Protein AF-A0A7X6P9E7-F1 (afdb_monomer_lite)

Secondary structure (DSSP, 8-state):
--HHHHHHHH--TT-EEEETT-TTTHHHHHHHHTT-EEEE--S-HHHHHHHHHHHHTPPPHHHHHHHHHHHHTTS---------PPP-

Structure (mmCIF, N/CA/C/O backbone):
data_AF-A0A7X6P9E7-F1
#
_entry.id   AF-A0A7X6P9E7-F1
#
loop_
_atom_site.group_PDB
_atom_site.id
_atom_site.type_symbol
_atom_site.label_atom_id
_atom_site.label_alt_id
_atom_site.label_comp_id
_atom_site.label_asym_id
_atom_site.label_entity_id
_atom_site.label_seq_id
_atom_site.pdbx_PDB_ins_code
_atom_site.Cartn_x
_atom_site.Cartn_y
_atom_site.Cartn_z
_atom_site.occupancy
_atom_site.B_iso_or_equiv
_atom_site.auth_seq_id
_atom_site.auth_comp_id
_atom_site.auth_asym_id
_atom_site.auth_atom_id
_atom_site.pdbx_PDB_model_num
ATOM 1 N N . MET A 1 1 ? 7.670 11.262 -1.588 1.00 48.44 1 MET A N 1
ATOM 2 C CA . MET A 1 1 ? 6.793 12.151 -0.782 1.00 48.44 1 MET A CA 1
ATOM 3 C C . MET A 1 1 ? 5.648 12.821 -1.559 1.00 48.44 1 MET A C 1
ATOM 5 O O . MET A 1 1 ? 4.786 13.381 -0.898 1.00 48.44 1 MET A O 1
ATOM 9 N N . LYS A 1 2 ? 5.568 12.758 -2.903 1.00 60.59 2 LYS A N 1
ATOM 10 C CA . LYS A 1 2 ? 4.490 13.429 -3.664 1.00 60.59 2 LYS A CA 1
ATOM 11 C C . LYS A 1 2 ? 3.126 12.707 -3.594 1.00 60.59 2 LYS A C 1
ATOM 13 O O . LYS A 1 2 ? 2.113 13.363 -3.398 1.00 60.59 2 LYS A O 1
ATOM 18 N N . ASN A 1 3 ? 3.107 11.373 -3.620 1.00 64.06 3 ASN A N 1
ATOM 19 C CA . ASN A 1 3 ? 1.860 10.605 -3.800 1.00 64.06 3 ASN A CA 1
ATOM 20 C C . ASN A 1 3 ? 0.954 10.580 -2.553 1.00 64.06 3 ASN A C 1
ATOM 22 O O . ASN A 1 3 ? -0.264 10.560 -2.675 1.00 64.06 3 ASN A O 1
ATOM 26 N N . LYS A 1 4 ? 1.527 10.642 -1.341 1.00 77.12 4 LYS A N 1
ATOM 27 C CA . LYS A 1 4 ? 0.755 10.525 -0.088 1.00 77.12 4 LYS A CA 1
ATOM 28 C C . LYS A 1 4 ? -0.273 11.648 0.093 1.00 77.12 4 LYS A C 1
ATOM 30 O O . LYS A 1 4 ? -1.377 11.382 0.545 1.00 77.12 4 LYS A O 1
ATOM 35 N N . ARG A 1 5 ? 0.089 12.895 -0.233 1.00 79.50 5 ARG A N 1
ATOM 36 C CA . ARG A 1 5 ? -0.813 14.046 -0.056 1.00 79.50 5 ARG A CA 1
ATOM 37 C C . ARG A 1 5 ? -2.013 13.970 -0.993 1.00 79.50 5 ARG A C 1
ATOM 39 O O . ARG A 1 5 ? -3.122 14.202 -0.541 1.00 79.50 5 ARG A O 1
ATOM 46 N N . LEU A 1 6 ? -1.784 13.598 -2.251 1.00 82.75 6 LEU A N 1
ATOM 47 C CA . LEU A 1 6 ? -2.840 13.496 -3.255 1.00 82.75 6 LEU A CA 1
ATOM 48 C C . LEU A 1 6 ? -3.883 12.447 -2.859 1.00 82.75 6 LEU A C 1
ATOM 50 O O . LEU A 1 6 ? -5.062 12.758 -2.801 1.00 82.75 6 LEU A O 1
ATOM 54 N N . ILE A 1 7 ? -3.438 11.243 -2.481 1.00 82.62 7 ILE A N 1
ATOM 55 C CA . ILE A 1 7 ? -4.340 10.161 -2.055 1.00 82.62 7 ILE A CA 1
ATOM 56 C C . ILE A 1 7 ? -5.183 10.596 -0.851 1.00 82.62 7 ILE A C 1
ATOM 58 O O . ILE A 1 7 ? -6.370 10.315 -0.797 1.00 82.62 7 ILE A O 1
ATOM 62 N N . LEU A 1 8 ? -4.588 11.287 0.123 1.00 81.94 8 LEU A N 1
ATOM 63 C CA . LEU A 1 8 ? -5.303 11.684 1.337 1.00 81.94 8 LEU A CA 1
ATOM 64 C C . LEU A 1 8 ? -6.302 12.825 1.134 1.00 81.94 8 LEU A C 1
ATOM 66 O O . LEU A 1 8 ? -7.290 12.882 1.856 1.00 81.94 8 LEU A O 1
ATOM 70 N N . ILE A 1 9 ? -6.026 13.745 0.210 1.00 84.12 9 ILE A N 1
ATOM 71 C CA . ILE A 1 9 ? -6.888 14.908 -0.038 1.00 84.12 9 ILE A CA 1
ATOM 72 C C . ILE A 1 9 ? -8.021 14.540 -1.002 1.00 84.12 9 ILE A C 1
ATOM 74 O O . ILE A 1 9 ? -9.154 14.963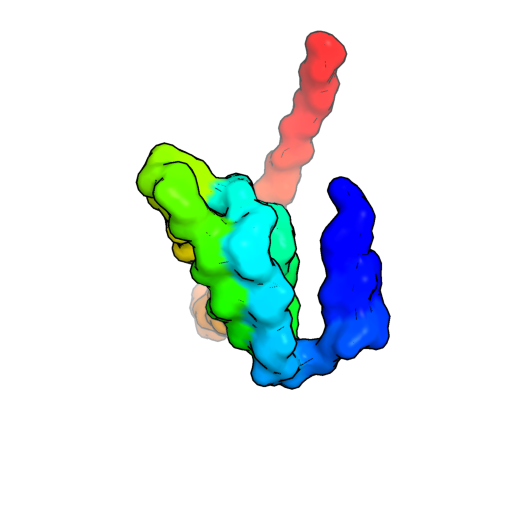 -0.800 1.00 84.12 9 ILE A O 1
ATOM 78 N N . GLU A 1 10 ? -7.724 13.724 -2.013 1.00 87.94 10 GLU A N 1
ATOM 79 C CA . GLU A 1 10 ? -8.634 13.448 -3.131 1.00 87.94 10 GLU A CA 1
ATOM 80 C C . GLU A 1 10 ? -9.429 12.140 -2.977 1.00 87.94 10 GLU A C 1
ATOM 82 O O . GLU A 1 10 ? -10.136 11.745 -3.899 1.00 87.94 10 GLU A O 1
ATOM 87 N N . SER A 1 11 ? -9.312 11.423 -1.852 1.00 90.50 11 SER A N 1
ATOM 88 C CA . SER A 1 11 ? -10.062 10.175 -1.649 1.00 90.50 11 SER A CA 1
ATOM 89 C C . SER A 1 11 ? -10.369 9.872 -0.185 1.00 90.50 11 SER A C 1
ATOM 91 O O . SER A 1 11 ? -9.653 10.272 0.736 1.00 90.50 11 SER A O 1
ATOM 93 N N . LYS A 1 12 ? -11.447 9.123 0.030 1.00 92.06 12 LYS A N 1
ATOM 94 C CA . LYS A 1 12 ? -11.952 8.700 1.337 1.00 92.06 12 LYS A CA 1
ATOM 95 C C . LYS A 1 12 ? -11.538 7.265 1.647 1.00 92.06 12 LYS A C 1
ATOM 97 O O . LYS A 1 12 ? -10.904 6.579 0.850 1.00 92.06 12 LYS A O 1
ATOM 102 N N . GLU A 1 13 ? -11.784 6.826 2.873 1.00 91.88 13 GLU A N 1
ATOM 103 C CA . GLU A 1 13 ? -11.702 5.401 3.211 1.00 91.88 13 GLU A CA 1
ATOM 104 C C . GLU A 1 13 ? -12.657 4.589 2.320 1.00 91.88 13 GLU A C 1
ATOM 106 O O . GLU A 1 13 ? -13.747 5.059 1.998 1.00 91.88 13 GLU A O 1
ATOM 111 N N . GLY A 1 14 ? -12.227 3.403 1.883 1.00 92.62 14 GLY A N 1
ATOM 112 C CA . GLY A 1 14 ? -12.988 2.545 0.971 1.00 92.62 14 GLY A CA 1
ATOM 113 C C . GLY A 1 14 ? -12.918 2.923 -0.515 1.00 92.62 14 GLY A C 1
ATOM 114 O O . GLY A 1 14 ? -13.226 2.076 -1.354 1.00 92.62 14 GLY A O 1
ATOM 115 N N . ASP A 1 15 ? -12.462 4.130 -0.867 1.00 96.12 15 ASP A N 1
ATOM 116 C CA . ASP A 1 15 ? -12.287 4.517 -2.272 1.00 96.12 15 ASP A CA 1
ATOM 117 C C . ASP A 1 15 ? -11.212 3.665 -2.965 1.00 96.12 15 ASP A C 1
ATOM 119 O O . ASP A 1 15 ? -10.289 3.132 -2.337 1.00 96.12 15 ASP A O 1
ATOM 123 N N . THR A 1 16 ? -11.328 3.554 -4.290 1.00 95.88 16 THR A N 1
ATOM 124 C CA . THR A 1 16 ? -10.386 2.803 -5.128 1.00 95.88 16 THR A CA 1
ATOM 125 C C . THR A 1 16 ? -9.338 3.723 -5.743 1.00 95.88 16 THR A C 1
ATOM 127 O O . THR A 1 16 ? -9.666 4.687 -6.430 1.00 95.88 16 THR A O 1
ATOM 130 N N . ILE A 1 17 ? -8.067 3.382 -5.541 1.00 94.75 17 ILE A N 1
ATOM 131 C CA . ILE A 1 17 ? -6.910 4.032 -6.155 1.00 94.75 17 ILE A CA 1
ATOM 132 C C . ILE A 1 17 ? -6.338 3.114 -7.234 1.00 94.75 17 ILE A C 1
ATOM 134 O O . ILE A 1 17 ? -6.021 1.957 -6.956 1.00 94.75 17 ILE A O 1
ATOM 138 N N . ILE A 1 18 ? -6.166 3.648 -8.444 1.00 95.50 18 ILE A N 1
ATOM 139 C CA . ILE A 1 18 ? -5.567 2.936 -9.577 1.00 95.50 18 ILE A CA 1
ATOM 140 C C . ILE A 1 18 ? -4.222 3.580 -9.919 1.00 95.50 18 ILE A C 1
ATOM 142 O O . ILE A 1 18 ? -4.148 4.796 -10.094 1.00 95.50 18 ILE A O 1
ATOM 146 N N . ASP A 1 19 ? -3.169 2.770 -10.026 1.00 94.81 19 ASP A N 1
ATOM 147 C CA . ASP A 1 19 ? -1.826 3.201 -10.431 1.00 94.81 19 ASP A CA 1
ATOM 148 C C . ASP A 1 19 ? -1.301 2.290 -11.559 1.00 94.81 19 ASP A C 1
ATOM 150 O O . ASP A 1 19 ? -0.873 1.165 -11.287 1.00 94.81 19 ASP A O 1
ATOM 154 N N . PRO A 1 20 ? -1.365 2.723 -12.834 1.00 94.69 20 PRO A N 1
ATOM 155 C CA . PRO A 1 20 ? -0.986 1.886 -13.973 1.00 94.69 20 PRO A CA 1
ATOM 156 C C . PRO A 1 20 ? 0.532 1.713 -14.145 1.00 94.69 20 PRO A C 1
ATOM 158 O O . PRO A 1 20 ? 0.950 0.964 -15.022 1.00 94.69 20 PRO A O 1
ATOM 161 N N . PHE A 1 21 ? 1.345 2.409 -13.342 1.00 94.50 21 PHE A N 1
ATOM 162 C CA . PHE A 1 21 ? 2.808 2.339 -13.364 1.00 94.50 21 PHE A CA 1
ATOM 163 C C . PHE A 1 21 ? 3.326 2.262 -11.926 1.00 94.50 21 PHE A C 1
ATOM 165 O O . PHE A 1 21 ? 4.073 3.130 -11.461 1.00 94.50 21 PHE A O 1
ATOM 172 N N . MET A 1 22 ? 2.855 1.258 -11.180 1.00 94.88 22 MET A N 1
ATOM 173 C CA . MET A 1 22 ? 3.006 1.261 -9.725 1.00 94.88 22 MET A CA 1
ATOM 174 C C . MET A 1 22 ? 4.467 1.171 -9.265 1.00 94.88 22 MET A C 1
ATOM 176 O O . MET A 1 22 ? 4.770 1.594 -8.140 1.00 94.88 22 MET A O 1
ATOM 180 N N . GLY A 1 23 ? 5.376 0.638 -10.091 1.00 94.38 23 GLY A N 1
ATOM 181 C CA . GLY A 1 23 ? 6.772 0.409 -9.742 1.00 94.38 23 GLY A CA 1
ATOM 182 C C . GLY A 1 23 ? 6.872 -0.339 -8.419 1.00 94.38 23 GLY A C 1
ATOM 183 O O . GLY A 1 23 ? 6.178 -1.312 -8.162 1.00 94.38 23 GLY A O 1
ATOM 184 N N . SER A 1 24 ? 7.656 0.201 -7.487 1.00 93.75 24 SER A N 1
ATOM 185 C CA . SER A 1 24 ? 7.793 -0.353 -6.130 1.00 93.75 24 SER A CA 1
ATOM 186 C C . SER A 1 24 ? 6.572 -0.146 -5.197 1.00 93.75 24 SER A C 1
ATOM 188 O O . SER A 1 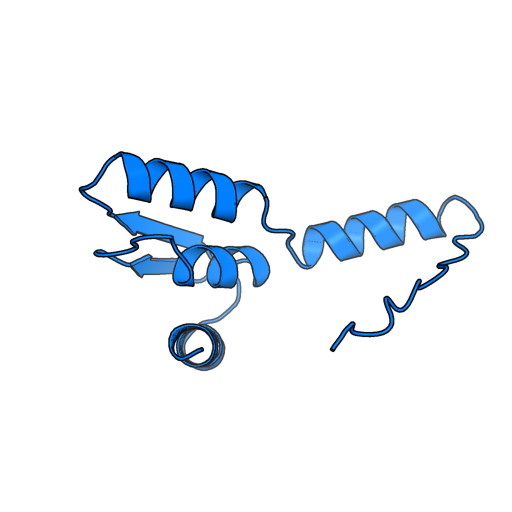24 ? 6.643 -0.444 -4.004 1.00 93.75 24 SER A O 1
ATOM 190 N N . SER A 1 25 ? 5.474 0.412 -5.710 1.00 94.38 25 SER A N 1
ATOM 191 C CA . SER A 1 25 ? 4.175 0.631 -5.060 1.00 94.38 25 SER A CA 1
ATOM 192 C C . SER A 1 25 ? 4.184 1.469 -3.775 1.00 94.38 25 SER A C 1
ATOM 194 O O . SER A 1 25 ? 3.623 1.122 -2.733 1.00 94.38 25 SER A O 1
ATOM 196 N N . ALA A 1 26 ? 4.785 2.661 -3.840 1.00 94.12 26 ALA A N 1
ATOM 197 C CA . ALA A 1 26 ? 4.605 3.660 -2.780 1.00 94.12 26 ALA A CA 1
ATOM 198 C C . ALA A 1 26 ? 3.131 4.094 -2.636 1.00 94.12 26 ALA A C 1
ATOM 200 O O . ALA A 1 26 ? 2.678 4.357 -1.521 1.00 94.12 26 ALA A O 1
ATOM 201 N N . THR A 1 27 ? 2.396 4.148 -3.752 1.00 94.69 27 THR A N 1
ATOM 202 C CA . THR A 1 27 ? 0.960 4.455 -3.808 1.00 94.69 27 THR A CA 1
ATOM 203 C C . THR A 1 27 ? 0.141 3.377 -3.091 1.00 94.69 27 THR A C 1
ATOM 205 O O . THR A 1 27 ? -0.639 3.712 -2.201 1.00 94.69 27 THR A O 1
ATOM 208 N N . GLY A 1 28 ? 0.378 2.092 -3.385 1.00 95.50 28 GLY A N 1
ATOM 209 C CA . GLY A 1 28 ? -0.358 0.981 -2.773 1.00 95.50 28 GLY A CA 1
ATOM 210 C C . GLY A 1 28 ? -0.111 0.825 -1.277 1.00 95.50 28 G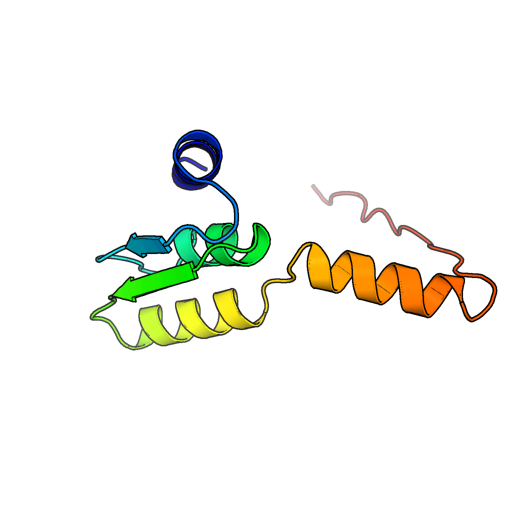LY A C 1
ATOM 211 O O . GLY A 1 28 ? -1.047 0.561 -0.526 1.00 95.50 28 GLY A O 1
ATOM 212 N N . VAL A 1 29 ? 1.117 1.085 -0.810 1.00 95.50 29 VAL A N 1
ATOM 213 C CA . VAL A 1 29 ? 1.426 1.132 0.631 1.00 95.50 29 VAL A CA 1
ATOM 214 C C . VAL A 1 29 ? 0.591 2.204 1.339 1.00 95.50 29 VAL A C 1
ATOM 216 O O . VAL A 1 29 ? 0.015 1.947 2.393 1.00 95.50 29 VAL A O 1
ATOM 219 N N . VAL A 1 30 ? 0.491 3.409 0.769 1.00 94.00 30 VAL A N 1
ATOM 220 C CA . VAL A 1 30 ? -0.327 4.479 1.363 1.00 94.00 30 VAL A CA 1
ATOM 221 C C . VAL A 1 30 ? -1.810 4.119 1.310 1.00 94.00 30 VAL A C 1
ATOM 223 O O . VAL A 1 30 ? -2.493 4.272 2.317 1.00 94.00 30 VAL A O 1
ATOM 226 N N . ALA A 1 31 ? -2.300 3.622 0.173 1.00 94.56 31 ALA A N 1
ATOM 227 C CA . ALA A 1 31 ? -3.696 3.228 0.019 1.00 94.56 31 ALA A CA 1
ATOM 228 C C . ALA A 1 31 ? -4.099 2.174 1.063 1.00 94.56 31 ALA A C 1
ATOM 230 O O . ALA A 1 31 ? -5.049 2.399 1.811 1.00 94.56 31 ALA A O 1
ATOM 231 N N . LYS A 1 32 ? -3.318 1.094 1.210 1.00 94.50 32 LYS A N 1
ATOM 232 C CA . LYS A 1 32 ? -3.585 0.052 2.209 1.00 94.50 32 LYS A CA 1
ATOM 233 C C . LYS A 1 32 ? -3.540 0.586 3.640 1.00 94.50 32 LYS A C 1
ATOM 235 O O . LYS A 1 32 ? -4.407 0.246 4.433 1.00 94.50 32 LYS A O 1
ATOM 240 N N . HIS A 1 33 ? -2.559 1.427 3.974 1.00 93.44 33 HIS A N 1
ATOM 241 C CA . HIS A 1 33 ? -2.445 1.990 5.322 1.00 93.44 33 HIS A CA 1
ATOM 242 C C . HIS A 1 33 ? -3.697 2.777 5.745 1.00 93.44 33 HIS A C 1
ATOM 244 O O . HIS A 1 33 ? -4.101 2.688 6.900 1.00 93.44 33 HIS A O 1
ATOM 250 N N . PHE A 1 34 ? -4.320 3.489 4.800 1.00 92.69 34 PHE A N 1
ATOM 251 C CA . PHE A 1 34 ? -5.532 4.291 5.009 1.00 92.69 34 PHE A CA 1
ATOM 252 C C . PHE A 1 34 ? -6.809 3.603 4.500 1.00 92.69 34 PHE A C 1
ATOM 254 O O . PHE A 1 34 ? -7.721 4.292 4.029 1.00 92.69 34 PHE A O 1
ATOM 261 N N . ASN A 1 35 ? -6.843 2.265 4.544 1.00 93.56 35 ASN A N 1
ATOM 262 C CA . ASN A 1 35 ? -8.007 1.424 4.239 1.00 93.56 35 ASN A CA 1
ATOM 263 C C . ASN A 1 35 ? -8.691 1.757 2.898 1.00 93.56 35 ASN A C 1
ATOM 265 O O . ASN A 1 35 ? -9.916 1.784 2.783 1.00 93.56 35 ASN A O 1
ATOM 269 N N . LYS A 1 36 ? -7.895 2.048 1.868 1.00 94.31 36 LYS A N 1
ATOM 270 C CA . LYS A 1 36 ? -8.357 2.223 0.485 1.00 94.31 36 LYS A CA 1
ATOM 271 C C . LYS A 1 36 ? -8.113 0.955 -0.311 1.00 94.31 36 LYS A C 1
ATOM 273 O O . LYS A 1 36 ? -7.155 0.221 -0.055 1.00 94.31 36 LYS A O 1
ATOM 278 N N . ILE A 1 37 ? -8.950 0.733 -1.316 1.00 95.19 37 ILE A N 1
ATOM 279 C CA . ILE A 1 37 ? -8.744 -0.332 -2.294 1.00 95.19 37 ILE A CA 1
ATOM 280 C C . ILE A 1 37 ? -7.654 0.139 -3.261 1.00 95.19 37 ILE A C 1
ATOM 282 O O . ILE A 1 37 ? -7.671 1.283 -3.712 1.00 95.19 37 ILE A O 1
ATOM 286 N N . PHE A 1 38 ? -6.687 -0.721 -3.572 1.00 96.38 38 PHE A N 1
ATOM 287 C CA . PHE A 1 38 ? -5.591 -0.395 -4.484 1.00 96.38 38 PHE A CA 1
ATOM 288 C C . PHE A 1 38 ? -5.532 -1.386 -5.642 1.00 96.38 38 PHE A C 1
ATOM 290 O O . PHE A 1 38 ? -5.516 -2.595 -5.420 1.00 96.38 38 PHE A O 1
ATOM 297 N N . ILE A 1 39 ? -5.449 -0.861 -6.863 1.00 97.44 39 ILE A N 1
ATOM 298 C CA . ILE A 1 39 ? -5.220 -1.624 -8.090 1.00 97.44 39 ILE A CA 1
ATOM 299 C C . ILE A 1 39 ? -3.955 -1.065 -8.741 1.00 97.44 39 ILE A C 1
ATOM 301 O O . ILE A 1 39 ? -3.937 0.072 -9.208 1.00 97.44 39 ILE A O 1
ATOM 305 N N . GLY A 1 40 ? -2.889 -1.859 -8.748 1.00 96.31 40 GLY A N 1
ATOM 306 C CA . GLY A 1 40 ? -1.610 -1.492 -9.347 1.00 96.31 40 GLY A CA 1
ATOM 307 C C . GLY A 1 40 ? -1.284 -2.379 -10.540 1.00 96.31 40 GLY A C 1
ATOM 308 O O . GLY A 1 40 ? -1.505 -3.587 -10.477 1.00 96.31 40 GLY A O 1
ATOM 309 N N . ILE A 1 41 ? -0.754 -1.780 -11.605 1.00 97.62 41 ILE A N 1
ATOM 310 C CA . ILE A 1 41 ? -0.229 -2.498 -12.771 1.00 97.62 41 ILE A CA 1
ATOM 311 C C . ILE A 1 41 ? 1.270 -2.210 -12.852 1.00 97.62 41 ILE A C 1
ATOM 313 O O . ILE A 1 41 ? 1.695 -1.061 -12.729 1.00 97.62 41 ILE A O 1
ATOM 317 N N . GLU A 1 42 ? 2.059 -3.266 -13.016 1.00 97.50 42 GLU A N 1
ATOM 318 C CA . GLU A 1 42 ? 3.496 -3.203 -13.264 1.00 97.50 42 GLU A CA 1
ATOM 319 C C . GLU A 1 42 ? 3.845 -4.287 -14.280 1.00 97.50 42 GLU A C 1
ATOM 321 O O . GLU A 1 42 ? 3.291 -5.384 -14.216 1.00 97.50 42 GLU A O 1
ATOM 326 N N . ILE A 1 43 ? 4.702 -3.949 -15.239 1.00 97.56 43 ILE A N 1
ATOM 327 C CA . ILE A 1 43 ? 5.098 -4.849 -16.328 1.00 97.56 43 ILE A CA 1
ATOM 328 C C . ILE A 1 43 ? 6.379 -5.611 -15.997 1.00 97.56 43 ILE A C 1
ATOM 330 O O . ILE A 1 43 ? 6.638 -6.650 -16.594 1.00 97.56 43 ILE A O 1
ATOM 334 N N . ASP A 1 44 ? 7.190 -5.069 -15.091 1.00 97.69 44 ASP A N 1
ATOM 335 C CA . ASP A 1 44 ? 8.426 -5.687 -14.642 1.00 97.69 44 ASP A CA 1
ATOM 336 C C . ASP A 1 44 ? 8.163 -6.594 -13.431 1.00 97.69 44 ASP A C 1
ATOM 338 O O . ASP A 1 44 ? 7.716 -6.141 -12.372 1.00 97.69 44 ASP A O 1
ATOM 342 N N . ASP A 1 45 ? 8.446 -7.887 -13.591 1.00 97.56 45 ASP A N 1
ATOM 343 C CA . ASP A 1 45 ? 8.163 -8.907 -12.578 1.00 97.56 45 ASP A CA 1
ATOM 344 C C . ASP A 1 45 ? 8.920 -8.659 -11.261 1.00 97.56 45 ASP A C 1
ATOM 346 O O . ASP A 1 45 ? 8.373 -8.876 -10.175 1.00 97.56 45 ASP A O 1
ATOM 350 N N . GLU A 1 46 ? 10.157 -8.152 -11.322 1.00 97.25 46 GLU A N 1
ATOM 351 C CA . GLU A 1 46 ? 10.951 -7.864 -10.125 1.00 97.25 46 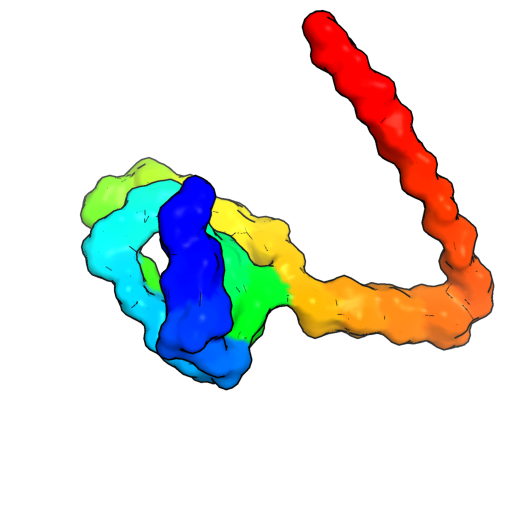GLU A CA 1
ATOM 352 C C . GLU A 1 46 ? 10.310 -6.722 -9.326 1.00 97.25 46 GLU A C 1
ATOM 354 O O . GLU A 1 46 ? 10.111 -6.825 -8.107 1.00 97.25 46 GLU A O 1
ATOM 359 N N . TYR A 1 47 ? 9.916 -5.643 -10.007 1.00 96.56 47 TYR A N 1
ATOM 360 C CA . TYR A 1 47 ? 9.201 -4.545 -9.362 1.00 96.56 47 TYR A CA 1
ATOM 361 C C . TYR A 1 47 ? 7.826 -4.970 -8.845 1.00 96.56 47 TYR A C 1
ATOM 363 O O . TYR A 1 47 ? 7.453 -4.555 -7.740 1.00 96.56 47 TYR A O 1
ATOM 371 N N . PHE A 1 48 ? 7.106 -5.825 -9.576 1.00 97.50 48 PHE A N 1
ATOM 372 C CA . PHE A 1 48 ? 5.819 -6.372 -9.150 1.00 97.50 48 PHE A CA 1
ATOM 373 C C . PHE A 1 48 ? 5.946 -7.167 -7.842 1.00 97.50 48 PHE A C 1
ATOM 375 O O . PHE A 1 48 ? 5.219 -6.904 -6.878 1.00 97.50 48 PHE A O 1
ATOM 382 N N . GLU A 1 49 ? 6.925 -8.068 -7.745 1.00 97.75 49 GLU A N 1
ATOM 383 C CA . GLU A 1 49 ? 7.179 -8.830 -6.522 1.00 97.75 49 GLU A CA 1
ATOM 384 C C . GLU A 1 49 ? 7.554 -7.934 -5.334 1.00 97.75 49 GLU A C 1
ATOM 386 O O . GLU A 1 49 ? 7.095 -8.140 -4.202 1.00 97.75 49 GLU A O 1
ATOM 391 N N . ILE A 1 50 ? 8.412 -6.934 -5.567 1.00 97.25 50 ILE A N 1
ATOM 392 C CA . ILE A 1 50 ? 8.807 -5.965 -4.539 1.00 97.25 50 ILE A CA 1
ATOM 393 C C . ILE A 1 50 ? 7.577 -5.192 -4.052 1.00 97.25 50 ILE A C 1
ATOM 395 O O . ILE A 1 50 ? 7.397 -5.018 -2.841 1.00 97.25 50 ILE A O 1
ATOM 399 N N . ALA A 1 51 ? 6.727 -4.737 -4.973 1.00 96.88 51 ALA A N 1
ATOM 400 C CA . ALA A 1 51 ? 5.485 -4.043 -4.666 1.00 96.88 51 ALA A CA 1
ATOM 401 C C . ALA A 1 51 ? 4.544 -4.905 -3.820 1.00 96.88 51 ALA A C 1
ATOM 403 O O . ALA A 1 51 ? 4.106 -4.447 -2.761 1.00 96.88 51 ALA A O 1
ATOM 404 N N . GLN A 1 52 ? 4.284 -6.153 -4.224 1.00 97.19 52 GLN A N 1
ATOM 405 C CA . GLN A 1 52 ? 3.427 -7.074 -3.472 1.00 97.19 52 GLN A CA 1
ATOM 406 C C . GLN A 1 52 ? 3.933 -7.272 -2.043 1.00 97.19 52 GLN A C 1
ATOM 408 O O . GLN A 1 52 ? 3.204 -6.994 -1.090 1.00 97.19 52 GLN A O 1
ATOM 413 N N . LYS A 1 53 ? 5.215 -7.627 -1.875 1.00 97.31 53 LYS A N 1
ATOM 414 C CA . LYS A 1 53 ? 5.834 -7.829 -0.551 1.00 97.31 53 LYS A CA 1
ATOM 415 C C . LYS A 1 53 ? 5.711 -6.583 0.332 1.00 97.31 53 LYS A C 1
ATOM 417 O O . LYS A 1 53 ? 5.529 -6.690 1.547 1.00 97.31 53 LYS A O 1
ATOM 422 N N . ARG A 1 54 ? 5.825 -5.384 -0.251 1.00 96.81 54 ARG A N 1
ATOM 423 C CA . ARG A 1 54 ? 5.677 -4.111 0.475 1.00 96.81 54 ARG A CA 1
ATOM 424 C C . ARG A 1 54 ? 4.237 -3.849 0.898 1.00 96.81 54 ARG A C 1
ATOM 426 O O . ARG A 1 54 ? 4.013 -3.463 2.046 1.00 96.81 54 ARG A O 1
ATOM 433 N N . ILE A 1 55 ? 3.273 -4.059 0.004 1.00 95.69 55 ILE A N 1
ATOM 434 C CA . ILE A 1 55 ? 1.851 -3.898 0.316 1.00 95.69 55 ILE A CA 1
ATOM 435 C C . ILE A 1 55 ? 1.454 -4.913 1.392 1.00 95.69 55 ILE A C 1
ATOM 437 O O . ILE A 1 55 ? 0.889 -4.531 2.411 1.00 95.69 55 ILE A O 1
ATOM 441 N N . GLU A 1 56 ? 1.798 -6.190 1.247 1.00 94.69 56 GLU A N 1
ATOM 442 C CA . GLU A 1 56 ? 1.473 -7.245 2.217 1.00 94.69 56 GLU A CA 1
ATOM 443 C C . GLU A 1 56 ? 1.964 -6.919 3.629 1.00 94.69 56 GLU A C 1
ATOM 445 O O . GLU A 1 56 ? 1.177 -6.981 4.573 1.00 94.69 56 GLU A O 1
ATOM 450 N N . LYS A 1 57 ? 3.213 -6.454 3.759 1.00 95.00 57 LYS A N 1
ATOM 451 C CA . LYS A 1 57 ? 3.821 -6.057 5.042 1.00 95.00 57 LYS A CA 1
ATOM 452 C C . LYS A 1 57 ? 3.290 -4.744 5.626 1.00 95.00 57 LYS A C 1
ATOM 454 O O . LYS A 1 57 ? 3.674 -4.378 6.736 1.00 95.00 57 LYS A O 1
ATOM 459 N N . THR A 1 58 ? 2.460 -4.005 4.896 1.00 94.69 58 THR A N 1
ATOM 460 C CA . THR A 1 58 ? 1.906 -2.737 5.379 1.00 94.69 58 THR A CA 1
ATOM 461 C C . THR A 1 58 ? 0.828 -2.993 6.428 1.00 94.69 58 THR A C 1
ATOM 463 O O . THR A 1 58 ? -0.159 -3.675 6.153 1.00 94.69 58 THR A O 1
ATOM 466 N N . LEU A 1 59 ? 1.010 -2.409 7.613 1.00 90.69 59 LEU A N 1
ATOM 467 C CA . LEU A 1 59 ? 0.010 -2.392 8.678 1.00 90.69 59 LEU A CA 1
ATOM 468 C C . LEU A 1 59 ? -1.070 -1.348 8.381 1.00 90.69 59 LEU A C 1
ATOM 470 O O . LEU A 1 59 ? -0.758 -0.223 7.976 1.00 90.69 59 LEU A O 1
ATOM 474 N N . THR A 1 60 ? -2.322 -1.718 8.625 1.00 90.12 60 THR A N 1
ATOM 475 C CA . THR A 1 60 ? -3.469 -0.803 8.570 1.00 90.12 60 THR A CA 1
ATOM 476 C C . THR A 1 60 ? -3.727 -0.171 9.937 1.00 90.12 60 THR A C 1
ATOM 478 O O . THR A 1 60 ? -3.314 -0.711 10.968 1.00 90.12 60 THR A O 1
ATOM 481 N N . GLU A 1 61 ? -4.438 0.957 9.968 1.00 84.88 61 GLU A N 1
ATOM 482 C CA . GLU A 1 61 ? -4.918 1.550 11.226 1.00 84.88 61 GLU A CA 1
ATOM 483 C C . GLU A 1 61 ? -5.818 0.575 11.999 1.00 84.88 61 GLU A C 1
ATOM 485 O O . GLU A 1 61 ? -5.692 0.448 13.216 1.00 84.88 61 GLU A O 1
ATOM 490 N N . GLN A 1 62 ? -6.640 -0.199 11.286 1.00 84.06 62 GLN A N 1
ATOM 491 C CA . GLN A 1 62 ? -7.504 -1.228 11.867 1.00 84.06 62 GLN A CA 1
ATOM 492 C C . GLN A 1 62 ? -6.692 -2.324 12.566 1.00 84.06 62 GLN A C 1
ATOM 494 O O . GLN A 1 62 ? -7.024 -2.699 13.686 1.00 84.06 62 GLN A O 1
ATOM 499 N N . ASN A 1 63 ? -5.586 -2.788 11.968 1.00 86.12 63 ASN A N 1
ATOM 500 C CA . ASN A 1 63 ? -4.720 -3.780 12.614 1.00 86.12 63 ASN A CA 1
ATOM 501 C C . ASN A 1 63 ? -4.100 -3.243 13.909 1.00 86.12 63 ASN A C 1
ATOM 503 O O . ASN A 1 63 ? -3.938 -3.998 14.867 1.00 86.12 63 ASN A O 1
ATOM 507 N N . LEU A 1 64 ? -3.736 -1.956 13.944 1.00 85.62 64 LEU A N 1
ATOM 508 C CA . LEU A 1 64 ? -3.220 -1.323 15.159 1.00 85.62 64 LEU A CA 1
ATOM 509 C C . LEU A 1 64 ? -4.305 -1.218 16.233 1.00 85.62 64 LEU A C 1
ATOM 511 O O . LEU A 1 64 ? -4.033 -1.551 17.384 1.00 85.62 64 LEU A O 1
ATOM 515 N N . ILE A 1 65 ? -5.511 -0.779 15.868 1.00 86.44 65 ILE A N 1
ATOM 516 C CA . ILE A 1 65 ? -6.644 -0.663 16.795 1.00 86.44 65 ILE A CA 1
ATOM 517 C C . ILE A 1 65 ? -6.995 -2.037 17.372 1.00 86.44 65 ILE A C 1
ATOM 519 O O . ILE A 1 65 ? -6.996 -2.197 18.587 1.00 86.44 65 ILE A O 1
ATOM 523 N N . GLU A 1 66 ? -7.170 -3.048 16.522 1.00 86.56 66 GLU A N 1
ATOM 524 C CA . GLU A 1 66 ? -7.474 -4.419 16.940 1.00 86.56 66 GLU A CA 1
ATOM 525 C C . GLU A 1 66 ? -6.389 -4.983 17.871 1.00 86.56 66 GLU A C 1
ATOM 527 O O . GLU A 1 66 ? -6.684 -5.631 18.878 1.00 86.56 66 GLU A O 1
ATOM 532 N N . PHE A 1 67 ? -5.113 -4.723 17.564 1.00 85.81 67 PHE A N 1
ATOM 533 C CA . PHE A 1 67 ? -4.010 -5.108 18.437 1.00 85.81 67 PHE A CA 1
ATOM 534 C C . PHE A 1 67 ? -4.118 -4.432 19.808 1.00 85.81 67 PHE A C 1
ATOM 536 O O . PHE A 1 67 ? -3.982 -5.112 20.828 1.00 85.81 67 PHE A O 1
ATOM 543 N N . LEU A 1 68 ? -4.373 -3.120 19.848 1.00 84.31 68 LEU A N 1
ATOM 544 C CA . LEU A 1 68 ? -4.510 -2.349 21.085 1.00 84.31 68 LEU A CA 1
ATOM 545 C C . LEU A 1 68 ? -5.712 -2.808 21.919 1.00 84.31 68 LEU A C 1
ATOM 547 O O . LEU A 1 68 ? -5.574 -2.995 23.122 1.00 84.31 68 LEU A O 1
ATOM 551 N N . GLU A 1 69 ? -6.861 -3.061 21.298 1.00 84.25 69 GLU A N 1
ATOM 552 C CA . GLU A 1 69 ? -8.063 -3.561 21.976 1.00 84.25 69 GLU A CA 1
ATOM 553 C C . GLU A 1 69 ? -7.831 -4.941 22.604 1.00 84.25 69 GLU A C 1
ATOM 555 O O . GLU A 1 69 ? -8.095 -5.152 23.789 1.00 84.25 69 GLU A O 1
ATOM 560 N N . LYS A 1 70 ? -7.244 -5.881 21.853 1.00 80.12 70 LYS A N 1
ATOM 561 C CA . LYS A 1 70 ? -6.912 -7.221 22.374 1.00 80.12 70 LYS A CA 1
ATOM 562 C C . LYS A 1 70 ? -5.934 -7.175 23.541 1.00 80.12 70 LYS A C 1
ATOM 564 O O . LYS A 1 70 ? -5.930 -8.065 24.392 1.00 80.12 70 LYS A O 1
ATOM 569 N N . SER A 1 71 ? -5.065 -6.175 23.559 1.00 75.50 71 SER A N 1
ATOM 570 C CA . SER A 1 71 ? -4.005 -6.064 24.548 1.00 75.50 71 SER A CA 1
ATOM 571 C C . SER A 1 71 ? -4.425 -5.249 25.783 1.00 75.50 71 SER A C 1
ATOM 573 O O . SER A 1 71 ? -3.900 -5.503 26.866 1.00 75.50 71 SER A O 1
ATOM 575 N N . THR A 1 72 ? -5.432 -4.369 25.689 1.00 70.50 72 THR A N 1
ATOM 576 C CA . THR A 1 72 ? -6.063 -3.716 26.855 1.00 70.50 72 THR A CA 1
ATOM 577 C C . THR A 1 72 ? -7.008 -4.651 27.616 1.00 70.50 72 THR A C 1
ATOM 579 O O . THR A 1 72 ? -7.012 -4.626 28.845 1.00 70.50 72 THR A O 1
ATOM 582 N N . LEU A 1 73 ? -7.731 -5.537 26.919 1.00 65.81 73 LEU A N 1
ATOM 583 C CA . LEU A 1 73 ? -8.601 -6.564 27.522 1.00 65.81 73 LEU A CA 1
ATOM 584 C C . LEU A 1 73 ? -7.847 -7.604 28.374 1.00 65.81 73 LEU A C 1
ATOM 586 O O . LEU A 1 73 ? -8.433 -8.195 29.277 1.00 65.81 73 LEU A O 1
ATOM 590 N N . ASN A 1 74 ? -6.549 -7.807 28.130 1.00 61.38 74 ASN A N 1
ATOM 591 C CA . ASN A 1 74 ? -5.726 -8.818 28.808 1.00 61.38 74 ASN A CA 1
ATOM 592 C C . ASN A 1 74 ? -4.854 -8.264 29.956 1.00 61.38 74 ASN A C 1
ATOM 594 O O . ASN A 1 74 ? -3.898 -8.911 30.371 1.00 61.38 74 ASN A O 1
ATOM 598 N N . ASN A 1 75 ? -5.215 -7.094 30.498 1.00 54.25 75 ASN A N 1
ATOM 599 C CA . ASN A 1 75 ? -4.596 -6.429 31.650 1.00 54.25 75 ASN A CA 1
ATOM 600 C C . ASN A 1 75 ? -3.074 -6.171 31.536 1.00 54.25 75 ASN A C 1
ATOM 602 O O . ASN A 1 75 ? -2.228 -6.984 31.899 1.00 54.25 75 ASN A O 1
ATOM 606 N N . THR A 1 76 ? -2.757 -4.910 31.216 1.00 55.47 76 THR A N 1
ATOM 607 C CA . THR A 1 76 ? -1.446 -4.228 31.286 1.00 55.47 76 THR A CA 1
ATOM 608 C C . THR A 1 76 ? -0.521 -4.419 30.083 1.00 55.47 76 THR A C 1
ATOM 610 O O . THR A 1 76 ? 0.287 -5.342 30.018 1.00 55.47 76 THR A O 1
ATOM 613 N N . ILE A 1 77 ? -0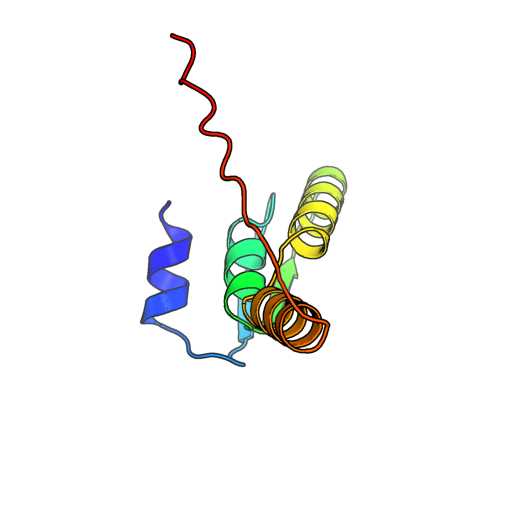.525 -3.431 29.185 1.00 61.97 77 ILE A N 1
ATOM 614 C CA . ILE A 1 77 ? 0.547 -3.244 28.202 1.00 61.97 77 ILE A CA 1
ATOM 615 C C . ILE A 1 77 ? 1.477 -2.159 28.724 1.00 61.97 77 ILE A C 1
ATOM 617 O O . ILE A 1 77 ? 1.095 -0.993 28.820 1.00 61.97 77 ILE A O 1
ATOM 621 N N . GLN A 1 78 ? 2.719 -2.519 29.030 1.00 59.09 78 GLN A N 1
ATOM 622 C CA . GLN A 1 78 ? 3.777 -1.531 29.208 1.00 59.09 78 GLN A CA 1
ATOM 623 C C . GLN A 1 78 ? 4.528 -1.371 27.884 1.00 59.09 78 GLN A C 1
ATOM 625 O O . GLN A 1 78 ? 5.356 -2.205 27.517 1.00 59.09 78 GLN A O 1
ATOM 630 N N . PHE A 1 79 ? 4.249 -0.296 27.146 1.00 63.72 79 PHE A N 1
ATOM 631 C CA . PHE A 1 79 ? 5.023 0.042 25.954 1.00 63.72 79 PHE A CA 1
ATOM 632 C C . PHE A 1 79 ? 6.358 0.681 26.357 1.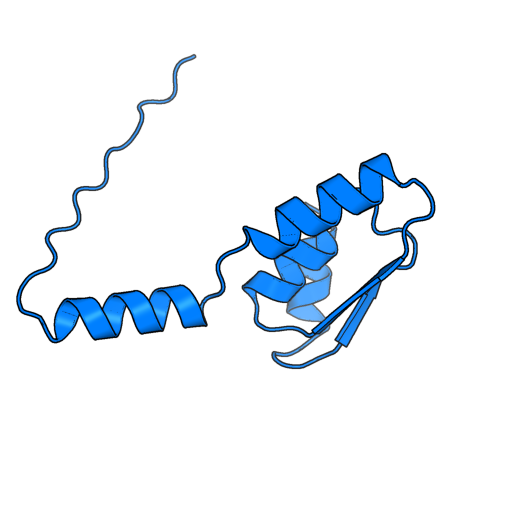00 63.72 79 PHE A C 1
ATOM 634 O O . PHE A 1 79 ? 6.399 1.792 26.880 1.00 63.72 79 PHE A O 1
ATOM 641 N N . ARG A 1 80 ? 7.477 0.006 26.068 1.00 51.88 80 ARG A N 1
ATOM 642 C CA . ARG A 1 80 ? 8.820 0.600 26.155 1.00 51.88 80 ARG A CA 1
ATOM 643 C C . ARG A 1 80 ? 9.272 1.042 24.767 1.00 51.88 80 ARG A C 1
ATOM 645 O O . ARG A 1 80 ? 9.813 0.246 24.001 1.00 51.88 80 ARG A O 1
ATOM 652 N N . ILE A 1 81 ? 9.092 2.323 24.451 1.00 57.94 81 ILE A N 1
ATOM 653 C CA . ILE A 1 81 ? 9.650 2.918 23.231 1.00 57.94 81 ILE A CA 1
ATOM 654 C C . ILE A 1 81 ? 11.176 2.978 23.389 1.00 57.94 81 ILE A C 1
ATOM 656 O O . ILE A 1 81 ? 11.707 3.730 24.205 1.00 57.94 81 ILE A O 1
ATOM 660 N N . LYS A 1 82 ? 11.906 2.164 22.618 1.00 53.91 82 LYS A N 1
ATOM 661 C CA . LYS A 1 82 ? 13.361 2.303 22.483 1.00 53.91 82 LYS A CA 1
ATOM 662 C C . LYS A 1 82 ? 13.642 3.326 21.387 1.00 53.91 82 LYS A C 1
ATOM 664 O O . LYS A 1 82 ? 13.593 2.995 20.206 1.00 53.91 82 LYS A O 1
ATOM 669 N N . PHE A 1 83 ? 13.970 4.556 21.769 1.00 50.91 83 PHE A N 1
ATOM 670 C CA . PHE A 1 83 ? 14.557 5.507 20.830 1.00 50.91 83 PHE A CA 1
ATOM 671 C C . PHE A 1 83 ? 15.927 4.973 20.394 1.00 50.91 83 PHE A C 1
ATOM 673 O O . PHE A 1 83 ? 16.860 4.909 21.198 1.00 50.91 83 PHE A O 1
ATOM 680 N N . LYS A 1 84 ? 16.071 4.576 19.124 1.00 52.25 84 LYS A N 1
ATOM 681 C CA . LYS A 1 84 ? 17.405 4.452 18.528 1.00 52.25 84 LYS A CA 1
ATOM 682 C C . LYS A 1 84 ? 17.954 5.873 18.414 1.00 52.25 84 LYS A C 1
ATOM 684 O O . LYS A 1 84 ? 17.438 6.658 17.624 1.00 52.25 84 LYS A O 1
ATOM 689 N N . LYS A 1 85 ? 18.967 6.220 19.219 1.00 50.25 85 LYS A N 1
ATOM 690 C CA . LYS A 1 85 ? 19.772 7.423 18.958 1.00 50.25 85 LYS A CA 1
ATOM 691 C C . LYS A 1 85 ? 20.278 7.310 17.520 1.00 50.25 85 LYS A C 1
ATOM 693 O O . LYS A 1 85 ? 20.911 6.312 17.184 1.00 50.25 85 LYS A O 1
ATOM 698 N N . GLY A 1 86 ? 19.937 8.289 16.683 1.00 47.38 86 GLY A N 1
ATOM 699 C CA . GLY A 1 86 ? 20.443 8.373 15.318 1.00 47.38 86 GLY A CA 1
ATOM 700 C C . GLY A 1 86 ? 21.967 8.377 15.351 1.00 47.38 86 GLY A C 1
ATOM 701 O O . GLY A 1 86 ? 22.563 9.258 15.971 1.00 47.38 86 GLY A O 1
ATOM 702 N N . GLY A 1 87 ? 22.577 7.358 14.747 1.00 51.25 87 GLY A N 1
ATOM 703 C CA . GLY A 1 87 ? 23.994 7.387 14.416 1.00 51.25 87 GLY A CA 1
ATOM 704 C C . GLY A 1 87 ? 24.203 8.436 13.332 1.00 51.25 87 GLY A C 1
ATOM 705 O O . GLY A 1 87 ? 23.440 8.465 12.366 1.00 51.25 87 GLY A O 1
ATOM 706 N N . LYS A 1 88 ? 25.170 9.327 13.558 1.00 48.31 88 LYS A N 1
ATOM 707 C CA . LYS A 1 88 ? 25.770 10.121 12.486 1.00 48.31 88 LYS A CA 1
ATOM 708 C C . LYS A 1 88 ? 26.555 9.204 11.560 1.00 48.31 88 LYS A C 1
ATOM 710 O O . LYS A 1 88 ? 27.105 8.210 12.087 1.00 48.31 88 LYS A O 1
#

Foldseek 3Di:
DPQLVCPVVVDAAAAEDEAADCQLNPVLLSCLQRNYHYHYHHPDPVSVVNNVVSNVPRDHPVNVVVVVVVVVVVDDDDDDDDDDPDDD

pLDDT: mean 83.92, std 16.02, range [47.38, 97.75]

Radius of gyration: 16.46 Å; chains: 1; bounding box: 39×24×48 Å

Sequence (88 aa):
MKNKRLILIESKEGDTIIDPFMGSSATGVVAKHFNKIFIGIEIDDEYFEIAQKRIEKTLTEQNLIEFLEKSTLNNTIQFRIKFKKGGK